Protein AF-A0A7C3LVV5-F1 (afdb_monomer)

pLDDT: mean 93.07, std 5.3, range [71.19, 98.31]

Foldseek 3Di:
DADPCFVVQQVQLVQWDWDDDDVQWIWIQRSVPRDIKIWGDDPPAPFIAIPDPQQVPDDPVDNGGSGSRRSNVVQVVLVVVQKGKDKDRAPVVLVVVVFDWHDHDNSIIIGIDGHD

Structure (mmCIF, N/CA/C/O backbone):
data_AF-A0A7C3LVV5-F1
#
_entry.id   AF-A0A7C3LVV5-F1
#
loop_
_atom_site.group_PDB
_atom_site.id
_atom_site.type_symbol
_atom_site.label_atom_id
_atom_site.label_alt_id
_atom_site.label_comp_id
_atom_site.label_asym_id
_atom_site.label_entity_id
_atom_site.label_seq_id
_atom_site.pdbx_PDB_ins_code
_atom_site.Cartn_x
_atom_site.Cartn_y
_atom_site.Cartn_z
_atom_site.occupancy
_atom_site.B_iso_or_equiv
_atom_site.auth_seq_id
_atom_site.auth_comp_id
_atom_site.auth_asym_id
_atom_site.auth_atom_id
_atom_site.pdbx_PDB_model_num
ATOM 1 N N . MET A 1 1 ? 14.161 0.789 -7.998 1.00 71.19 1 MET A N 1
ATOM 2 C CA . MET A 1 1 ? 13.506 2.087 -8.274 1.00 71.19 1 MET A CA 1
ATOM 3 C C . MET A 1 1 ? 13.139 2.725 -6.939 1.00 71.19 1 MET A C 1
ATOM 5 O O . MET A 1 1 ? 12.947 1.982 -5.988 1.00 71.19 1 MET A O 1
ATOM 9 N N . ILE A 1 2 ? 13.098 4.058 -6.837 1.00 85.69 2 ILE A N 1
ATOM 10 C CA . ILE A 1 2 ? 12.712 4.767 -5.602 1.00 85.69 2 ILE A CA 1
ATOM 11 C C . ILE A 1 2 ? 11.511 5.664 -5.909 1.00 85.69 2 ILE A C 1
ATOM 13 O O . ILE A 1 2 ? 11.544 6.429 -6.874 1.00 85.69 2 ILE A O 1
ATOM 17 N N . ILE A 1 3 ? 10.461 5.582 -5.093 1.00 87.31 3 ILE A N 1
ATOM 18 C CA . ILE A 1 3 ? 9.281 6.444 -5.184 1.00 87.31 3 ILE A CA 1
ATOM 19 C C . ILE A 1 3 ? 9.558 7.737 -4.424 1.00 87.31 3 ILE A C 1
ATOM 21 O O . ILE A 1 3 ? 9.570 7.766 -3.198 1.00 87.31 3 ILE A O 1
ATOM 25 N N . ARG A 1 4 ? 9.730 8.835 -5.165 1.00 86.38 4 ARG A N 1
ATOM 26 C CA . ARG A 1 4 ? 9.942 10.166 -4.571 1.00 86.38 4 ARG A CA 1
ATOM 27 C C . ARG A 1 4 ? 8.638 10.840 -4.131 1.00 86.38 4 ARG A C 1
ATOM 29 O O . ARG A 1 4 ? 8.631 11.585 -3.161 1.00 86.38 4 ARG A O 1
ATOM 36 N N . ASN A 1 5 ? 7.519 10.550 -4.804 1.00 93.25 5 ASN A N 1
ATOM 37 C CA . ASN A 1 5 ? 6.207 11.133 -4.501 1.00 93.25 5 ASN A CA 1
ATOM 38 C C . ASN A 1 5 ? 5.274 10.133 -3.790 1.00 93.25 5 ASN A C 1
ATOM 40 O O . ASN A 1 5 ? 4.239 9.733 -4.325 1.00 93.25 5 ASN A O 1
ATOM 44 N N . ALA A 1 6 ? 5.637 9.714 -2.573 1.00 95.12 6 ALA A N 1
ATOM 45 C CA . ALA A 1 6 ? 4.855 8.736 -1.808 1.00 95.12 6 ALA A CA 1
ATOM 46 C C . ALA A 1 6 ? 3.418 9.213 -1.510 1.00 95.12 6 ALA A C 1
ATOM 48 O O . ALA A 1 6 ? 2.485 8.410 -1.509 1.00 95.12 6 ALA A O 1
ATOM 49 N N . LYS A 1 7 ? 3.214 10.525 -1.311 1.00 95.94 7 LYS A N 1
ATOM 50 C CA . LYS A 1 7 ? 1.881 11.103 -1.076 1.00 95.94 7 LYS A CA 1
ATOM 51 C C . LYS A 1 7 ? 0.994 11.048 -2.318 1.00 95.94 7 LYS A C 1
ATOM 53 O O . LYS A 1 7 ? -0.180 10.723 -2.187 1.00 95.94 7 LYS A O 1
ATOM 58 N N . GLY A 1 8 ? 1.543 11.282 -3.510 1.00 95.75 8 GLY A N 1
ATOM 59 C CA . GLY A 1 8 ? 0.809 11.102 -4.766 1.00 95.75 8 GLY A CA 1
ATOM 60 C C . GLY A 1 8 ? 0.379 9.650 -4.985 1.00 95.75 8 GLY A C 1
ATOM 61 O O . GLY A 1 8 ? -0.766 9.386 -5.351 1.00 95.75 8 GLY A O 1
ATOM 62 N N . VAL A 1 9 ? 1.256 8.689 -4.673 1.00 95.06 9 VAL A N 1
ATOM 63 C CA . VAL A 1 9 ? 0.912 7.259 -4.739 1.00 95.06 9 VAL A CA 1
ATOM 64 C C . VAL A 1 9 ? -0.184 6.907 -3.727 1.00 95.06 9 VAL A C 1
ATOM 66 O O . VAL A 1 9 ? -1.131 6.206 -4.082 1.00 95.06 9 VAL A O 1
ATOM 69 N N . GLN A 1 10 ? -0.109 7.437 -2.500 1.00 96.69 10 GLN A N 1
ATOM 70 C CA . GLN A 1 10 ? -1.163 7.286 -1.491 1.00 96.69 10 GLN A CA 1
ATOM 71 C C . GLN A 1 10 ? -2.495 7.892 -1.957 1.00 96.69 10 GLN A C 1
ATOM 73 O O . GLN A 1 10 ? -3.539 7.267 -1.790 1.00 96.69 10 GLN A O 1
ATOM 78 N N . ALA A 1 11 ? -2.478 9.086 -2.554 1.00 96.50 11 ALA A N 1
ATOM 79 C CA . ALA A 1 11 ? -3.685 9.726 -3.072 1.00 96.50 11 ALA A CA 1
ATOM 80 C C . ALA A 1 11 ? -4.360 8.856 -4.141 1.00 96.50 11 ALA A C 1
ATOM 82 O O . ALA A 1 11 ? -5.565 8.627 -4.068 1.00 96.50 11 ALA A O 1
ATOM 83 N N . LYS A 1 12 ? -3.578 8.285 -5.067 1.00 95.69 12 LYS A N 1
ATOM 84 C CA . LYS A 1 12 ? -4.086 7.331 -6.062 1.00 95.69 12 LYS A CA 1
ATOM 85 C C . LYS A 1 12 ? -4.649 6.061 -5.414 1.00 95.69 12 LYS A C 1
ATOM 87 O O . LYS A 1 12 ? -5.717 5.601 -5.807 1.00 95.69 12 LYS A O 1
ATOM 92 N N . ALA A 1 13 ? -3.965 5.530 -4.397 1.00 96.69 13 ALA A N 1
ATOM 93 C CA . ALA A 1 13 ? -4.397 4.340 -3.665 1.00 96.69 13 ALA A CA 1
ATOM 94 C C . ALA A 1 13 ? -5.774 4.512 -3.004 1.00 96.69 13 ALA A C 1
ATOM 96 O O . ALA A 1 13 ? -6.542 3.559 -2.935 1.00 96.69 13 ALA A O 1
ATOM 97 N N . ASN A 1 14 ? -6.113 5.728 -2.562 1.00 95.19 14 ASN A N 1
ATOM 98 C CA . ASN A 1 14 ? -7.400 6.015 -1.923 1.00 95.19 14 ASN A CA 1
ATOM 99 C C . ASN A 1 14 ? -8.610 5.792 -2.842 1.00 95.19 14 ASN A C 1
ATOM 101 O O . ASN A 1 14 ? -9.706 5.593 -2.329 1.00 95.19 14 ASN A O 1
ATOM 105 N N . GLY A 1 15 ? -8.423 5.846 -4.163 1.00 96.00 15 GLY A N 1
ATOM 106 C CA . GLY A 1 15 ? -9.484 5.588 -5.137 1.00 96.00 15 GLY A CA 1
ATOM 107 C C . GLY A 1 15 ? -9.636 4.113 -5.514 1.00 96.00 15 GLY A C 1
ATOM 108 O O . GLY A 1 15 ? -10.482 3.788 -6.337 1.00 96.00 15 GLY A O 1
ATOM 109 N N . HIS A 1 16 ? -8.800 3.213 -4.996 1.00 97.88 16 HIS A N 1
ATOM 110 C CA . HIS A 1 16 ? -8.864 1.791 -5.330 1.00 97.88 16 HIS A CA 1
ATOM 111 C C . HIS A 1 16 ? -9.796 1.035 -4.382 1.00 97.88 16 HIS A C 1
ATOM 113 O O . HIS A 1 16 ? -9.884 1.353 -3.196 1.00 97.88 16 HIS A O 1
ATOM 119 N N . GLN A 1 17 ? -10.452 -0.001 -4.900 1.00 98.06 17 GLN A N 1
ATOM 120 C CA . GLN A 1 17 ? -11.223 -0.944 -4.091 1.00 98.06 17 GLN A CA 1
ATOM 121 C C . GLN A 1 17 ? -10.417 -2.225 -3.911 1.00 98.06 17 GLN A C 1
ATOM 123 O O . GLN A 1 17 ? -9.755 -2.673 -4.846 1.00 98.06 17 GLN A O 1
ATOM 128 N N . VAL A 1 18 ? -10.459 -2.805 -2.713 1.00 98.31 18 VAL A N 1
ATOM 129 C CA . VAL A 1 18 ? -9.681 -3.997 -2.359 1.00 98.31 18 VAL A CA 1
ATOM 130 C C . VAL A 1 18 ? -10.620 -5.106 -1.916 1.00 98.31 18 VAL A C 1
ATOM 132 O O . VAL A 1 18 ? -11.512 -4.879 -1.100 1.00 98.31 18 VAL A O 1
ATOM 135 N N . ARG A 1 19 ? -10.379 -6.314 -2.423 1.00 97.31 19 ARG A N 1
ATOM 136 C CA . ARG A 1 19 ? -11.068 -7.543 -2.035 1.00 97.31 19 ARG A CA 1
ATOM 137 C C . ARG A 1 19 ? -10.039 -8.605 -1.655 1.00 97.31 19 ARG A C 1
ATOM 139 O O . ARG A 1 19 ? -9.099 -8.843 -2.409 1.00 97.31 19 ARG A O 1
ATOM 146 N N . LYS A 1 20 ? -10.210 -9.260 -0.503 1.00 97.31 20 LYS A N 1
ATOM 147 C CA . LYS A 1 20 ? -9.415 -10.446 -0.144 1.00 97.31 20 LYS A CA 1
ATOM 148 C C . LYS A 1 20 ? -9.893 -11.635 -0.983 1.00 97.31 20 LYS A C 1
ATOM 150 O O . LYS A 1 20 ? -11.095 -11.877 -1.045 1.00 97.31 20 LYS A O 1
ATOM 155 N N . VAL A 1 21 ? -8.965 -12.344 -1.623 1.00 96.62 21 VAL A N 1
ATOM 156 C CA . VAL A 1 21 ? -9.263 -13.536 -2.444 1.00 96.62 21 VAL A CA 1
ATOM 157 C C . VAL A 1 21 ? -8.861 -14.807 -1.712 1.00 96.62 21 VAL A C 1
ATOM 159 O O . VAL A 1 21 ? -9.634 -15.754 -1.638 1.00 96.62 21 VAL A O 1
ATOM 162 N N . ALA A 1 22 ? -7.660 -14.808 -1.143 1.00 95.38 22 ALA A N 1
ATOM 163 C CA . ALA A 1 22 ? -7.133 -15.893 -0.329 1.00 95.38 22 ALA A CA 1
ATOM 164 C C . ALA A 1 22 ? -6.247 -15.302 0.769 1.00 95.38 22 ALA A C 1
ATOM 166 O O . ALA A 1 22 ? -6.082 -14.080 0.865 1.00 95.38 22 ALA A O 1
ATOM 167 N N . ASP A 1 23 ? -5.686 -16.146 1.630 1.00 93.38 23 ASP A N 1
ATOM 168 C CA . ASP A 1 23 ? -4.752 -15.636 2.622 1.00 93.38 23 ASP A CA 1
ATOM 169 C C . ASP A 1 23 ? -3.484 -15.084 1.962 1.00 93.38 23 ASP A C 1
ATOM 171 O O . ASP A 1 23 ? -2.956 -15.665 1.019 1.00 93.38 23 ASP A O 1
ATOM 175 N N . GLY A 1 24 ? -3.078 -13.880 2.370 1.00 94.69 24 GLY A N 1
ATOM 176 C CA . GLY A 1 24 ? -1.990 -13.142 1.721 1.00 94.69 24 GLY A CA 1
ATOM 177 C C . GLY A 1 24 ? -2.260 -12.643 0.290 1.00 94.69 24 GLY A C 1
ATOM 178 O O . GLY A 1 24 ? -1.406 -11.943 -0.250 1.00 94.69 24 GLY A O 1
ATOM 179 N N . VAL A 1 25 ? -3.422 -12.923 -0.319 1.00 96.75 25 VAL A N 1
ATOM 180 C CA . VAL A 1 25 ? -3.727 -12.578 -1.722 1.00 96.75 25 VAL A CA 1
ATOM 181 C C . VAL A 1 25 ? -4.962 -11.687 -1.836 1.00 96.75 25 VAL A C 1
ATOM 183 O O . VAL A 1 25 ? -6.050 -12.008 -1.348 1.00 96.75 25 VAL A O 1
ATOM 186 N N . TYR A 1 26 ? -4.803 -10.577 -2.553 1.00 98.12 26 TYR A N 1
ATOM 187 C CA . TYR A 1 26 ? -5.809 -9.534 -2.707 1.00 98.12 26 TYR A CA 1
ATOM 188 C C . TYR A 1 26 ? -5.991 -9.162 -4.172 1.00 98.12 26 TYR A C 1
ATOM 190 O O . TYR A 1 26 ? -5.037 -9.098 -4.946 1.00 98.12 26 TYR A O 1
ATOM 198 N N . GLU A 1 27 ? -7.222 -8.839 -4.532 1.00 98.25 27 GLU A N 1
ATOM 199 C CA . GLU A 1 27 ? -7.548 -8.160 -5.775 1.00 98.25 27 GLU A CA 1
ATOM 200 C C . GLU A 1 27 ? -7.785 -6.685 -5.508 1.00 98.25 27 GLU A C 1
ATOM 202 O O . GLU A 1 27 ? -8.457 -6.297 -4.550 1.00 98.25 27 GLU A O 1
ATOM 207 N N . VAL A 1 28 ? -7.236 -5.859 -6.388 1.00 98.06 28 VAL A N 1
ATOM 208 C CA . VAL A 1 28 ? -7.361 -4.413 -6.340 1.00 98.06 28 VAL A CA 1
ATOM 209 C C . VAL A 1 28 ? -7.986 -3.936 -7.637 1.00 98.06 28 VAL A C 1
ATOM 211 O O . VAL A 1 28 ? -7.378 -4.038 -8.703 1.00 98.06 28 VAL A O 1
ATOM 214 N N . ILE A 1 29 ? -9.191 -3.384 -7.542 1.00 98.00 29 ILE A N 1
ATOM 215 C CA . ILE A 1 29 ? -9.872 -2.733 -8.659 1.00 98.00 29 ILE A CA 1
ATOM 216 C C . ILE A 1 29 ? -9.369 -1.292 -8.718 1.00 98.00 29 ILE A C 1
ATOM 218 O O . ILE A 1 29 ? -9.550 -0.500 -7.785 1.00 98.00 29 ILE A O 1
ATOM 222 N N . SER A 1 30 ? -8.693 -0.946 -9.811 1.00 96.25 30 SER A N 1
ATOM 223 C CA . SER A 1 30 ? -8.106 0.377 -9.982 1.00 96.25 30 SER A CA 1
ATOM 224 C C . SER A 1 30 ? -9.184 1.416 -10.261 1.00 96.25 30 SER A C 1
ATOM 226 O O . SER A 1 30 ? -9.751 1.441 -11.347 1.00 96.25 30 SER A O 1
ATOM 228 N N . GLY A 1 31 ? -9.416 2.339 -9.328 1.00 94.00 31 GLY A N 1
ATOM 229 C CA . GLY A 1 31 ? -10.355 3.450 -9.539 1.00 94.00 31 GLY A CA 1
ATOM 230 C C . GLY A 1 31 ? -10.038 4.377 -10.717 1.00 94.00 31 GLY A C 1
ATOM 231 O O . GLY A 1 31 ? -10.886 5.173 -11.092 1.00 94.00 31 GLY A O 1
ATOM 232 N N . THR A 1 32 ? -8.841 4.299 -11.313 1.00 91.19 32 THR A N 1
ATOM 233 C CA . THR A 1 32 ? -8.504 5.082 -12.514 1.00 91.19 32 THR A CA 1
ATOM 234 C C . THR A 1 32 ? -8.924 4.382 -13.807 1.00 91.19 32 THR A C 1
ATOM 236 O O . THR A 1 32 ? -9.359 5.048 -14.736 1.00 91.19 32 THR A O 1
ATOM 239 N N . SER A 1 33 ? -8.749 3.061 -13.902 1.00 93.25 33 SER A N 1
ATOM 240 C CA . SER A 1 33 ? -8.910 2.318 -15.164 1.00 93.25 33 SER A CA 1
ATOM 241 C C . SER A 1 33 ? -9.980 1.228 -15.129 1.00 93.25 33 SER A C 1
ATOM 243 O O . SER A 1 33 ? -10.236 0.611 -16.157 1.00 93.25 33 SER A O 1
ATOM 245 N N . GLY A 1 34 ? -10.540 0.915 -13.960 1.00 94.44 34 GLY A N 1
ATOM 246 C CA . GLY A 1 34 ? -11.431 -0.229 -13.746 1.00 94.44 34 GLY A CA 1
ATOM 247 C C . GLY A 1 34 ? -10.742 -1.598 -13.817 1.00 94.44 34 GLY A C 1
ATOM 248 O O . GLY A 1 34 ? -11.373 -2.611 -13.531 1.00 94.44 34 GLY A O 1
ATOM 249 N N . ARG A 1 35 ? -9.449 -1.663 -14.170 1.00 96.75 35 ARG A N 1
ATOM 250 C CA . ARG A 1 35 ? -8.705 -2.927 -14.270 1.00 96.75 35 ARG A CA 1
ATOM 251 C C . ARG A 1 35 ? -8.478 -3.547 -12.896 1.00 96.75 35 ARG A C 1
ATOM 253 O O . ARG A 1 35 ? -8.242 -2.835 -11.917 1.00 96.75 35 ARG A O 1
ATOM 260 N N . VAL A 1 36 ? -8.484 -4.875 -12.860 1.00 97.50 36 VAL A N 1
ATOM 261 C CA . VAL A 1 36 ? -8.197 -5.665 -11.662 1.00 97.50 36 VAL A CA 1
ATOM 262 C C . VAL A 1 36 ? -6.724 -6.055 -11.652 1.00 97.50 36 VAL A C 1
ATOM 264 O O . VAL A 1 36 ? -6.198 -6.567 -12.638 1.00 97.50 36 VAL A O 1
ATOM 267 N N . TYR A 1 37 ? -6.064 -5.812 -10.526 1.00 97.62 37 TYR A N 1
ATOM 268 C CA . TYR A 1 37 ? -4.681 -6.200 -10.278 1.00 97.62 37 TYR A CA 1
ATOM 269 C C . TYR A 1 37 ? -4.618 -7.142 -9.085 1.00 97.62 37 TYR A C 1
ATOM 271 O O . TYR A 1 37 ? -5.326 -6.946 -8.099 1.00 97.62 37 TYR A O 1
ATOM 279 N N . ARG A 1 38 ? -3.741 -8.141 -9.154 1.00 97.50 38 ARG A N 1
ATOM 280 C CA . ARG A 1 38 ? -3.499 -9.072 -8.053 1.00 97.50 38 ARG A CA 1
ATOM 281 C C . ARG A 1 38 ? -2.309 -8.582 -7.241 1.00 97.50 38 ARG A C 1
ATOM 283 O O . ARG A 1 38 ? -1.270 -8.239 -7.806 1.00 97.50 38 ARG A O 1
ATOM 290 N N . VAL A 1 39 ? -2.480 -8.539 -5.927 1.00 97.25 39 VAL A N 1
ATOM 291 C CA . VAL A 1 39 ? -1.463 -8.171 -4.944 1.00 97.25 39 VAL A CA 1
ATOM 292 C C . VAL A 1 39 ? -1.245 -9.346 -4.005 1.00 97.25 39 VAL A C 1
ATOM 294 O O . VAL A 1 39 ? -2.202 -9.896 -3.464 1.00 97.25 39 VAL A O 1
ATOM 297 N N . GLU A 1 40 ? 0.013 -9.709 -3.794 1.00 95.88 40 GLU A N 1
ATOM 298 C CA . GLU A 1 40 ? 0.402 -10.815 -2.917 1.00 95.88 40 GLU A CA 1
ATOM 299 C C . GLU A 1 40 ? 1.372 -10.302 -1.863 1.00 95.88 40 GLU A C 1
ATOM 301 O O . GLU A 1 40 ? 2.390 -9.691 -2.200 1.00 95.88 40 GLU A O 1
ATOM 306 N N . LEU A 1 41 ? 1.058 -10.523 -0.589 1.00 94.44 41 LEU A N 1
ATOM 307 C CA . LEU A 1 41 ? 1.976 -10.221 0.502 1.00 94.44 41 LEU A CA 1
ATOM 308 C C . LEU A 1 41 ? 3.204 -11.126 0.388 1.00 94.44 41 LEU A C 1
ATOM 310 O O . LEU A 1 41 ? 3.087 -12.311 0.087 1.00 94.44 41 LEU A O 1
ATOM 314 N N . VAL A 1 42 ? 4.388 -10.564 0.616 1.00 87.94 42 VAL A N 1
ATOM 315 C CA . VAL A 1 42 ? 5.626 -11.342 0.587 1.00 87.94 42 VAL A CA 1
ATOM 316 C C . VAL A 1 42 ? 5.914 -11.844 2.000 1.00 87.94 42 VAL A C 1
ATOM 318 O O . VAL A 1 42 ? 6.140 -11.038 2.902 1.00 87.94 42 VAL A O 1
ATOM 321 N N . GLU A 1 43 ? 5.907 -13.163 2.193 1.00 81.12 43 GLU A N 1
ATOM 322 C CA . GLU A 1 43 ? 6.157 -13.783 3.500 1.00 81.12 43 GLU A CA 1
ATOM 323 C C . GLU A 1 43 ? 7.485 -13.329 4.120 1.00 81.12 43 GLU A C 1
ATOM 325 O O . GLU A 1 43 ? 8.489 -13.124 3.433 1.00 81.12 43 GLU A O 1
ATOM 330 N N . GLY A 1 44 ? 7.478 -13.120 5.440 1.00 77.56 44 GLY A N 1
ATOM 331 C CA . GLY A 1 44 ? 8.641 -12.628 6.186 1.00 77.56 44 GLY A CA 1
ATOM 332 C C . GLY A 1 44 ? 9.021 -11.169 5.897 1.00 77.56 44 GLY A C 1
ATOM 333 O O . GLY A 1 44 ? 9.979 -10.661 6.479 1.00 77.56 44 GLY A O 1
ATOM 334 N N . MET A 1 45 ? 8.282 -10.462 5.033 1.00 77.50 45 MET A N 1
ATOM 335 C CA . MET A 1 45 ? 8.534 -9.065 4.691 1.00 77.50 45 MET A CA 1
ATOM 336 C C . MET A 1 45 ? 7.315 -8.183 4.958 1.00 77.50 45 MET A C 1
ATOM 338 O O . MET A 1 45 ? 6.166 -8.583 4.836 1.00 77.50 45 MET A O 1
ATOM 342 N N . ASN A 1 46 ? 7.570 -6.905 5.229 1.00 84.50 46 ASN A N 1
ATOM 343 C CA . ASN A 1 46 ? 6.516 -5.897 5.369 1.00 84.50 46 ASN A CA 1
ATOM 344 C C . ASN A 1 46 ? 5.944 -5.407 4.021 1.00 84.50 46 ASN A C 1
ATOM 346 O O . ASN A 1 46 ? 5.267 -4.385 4.002 1.00 84.50 46 ASN A O 1
ATOM 350 N N . GLY A 1 47 ? 6.254 -6.060 2.897 1.00 88.69 47 GLY A N 1
ATOM 351 C CA . GLY A 1 47 ? 5.887 -5.596 1.556 1.00 88.69 47 GLY A CA 1
ATOM 352 C C . GLY A 1 47 ? 5.034 -6.598 0.786 1.00 88.69 47 GLY A C 1
ATOM 353 O O . GLY A 1 47 ? 4.766 -7.703 1.247 1.00 88.69 47 GLY A O 1
ATOM 354 N N . ALA A 1 48 ? 4.630 -6.207 -0.417 1.00 93.25 48 ALA A N 1
ATOM 355 C CA . ALA A 1 48 ? 3.809 -7.025 -1.301 1.00 93.25 48 ALA A CA 1
ATOM 356 C C . ALA A 1 48 ? 4.297 -6.901 -2.747 1.00 93.25 48 ALA A C 1
ATOM 358 O O . ALA A 1 48 ? 4.937 -5.912 -3.098 1.00 93.25 48 ALA A O 1
ATOM 359 N N . THR A 1 49 ? 3.986 -7.871 -3.596 1.00 94.19 49 THR A N 1
ATOM 360 C CA . THR A 1 49 ? 4.134 -7.757 -5.051 1.00 94.19 49 THR A CA 1
ATOM 361 C C . THR A 1 49 ? 2.786 -7.437 -5.699 1.00 94.19 49 THR A C 1
ATOM 363 O O . THR A 1 49 ? 1.740 -7.565 -5.066 1.00 94.19 49 THR A O 1
ATOM 366 N N . CYS A 1 50 ? 2.797 -6.971 -6.946 1.00 95.06 50 CYS A N 1
ATOM 367 C CA . CYS A 1 50 ? 1.595 -6.581 -7.678 1.00 95.06 50 CYS A CA 1
ATOM 36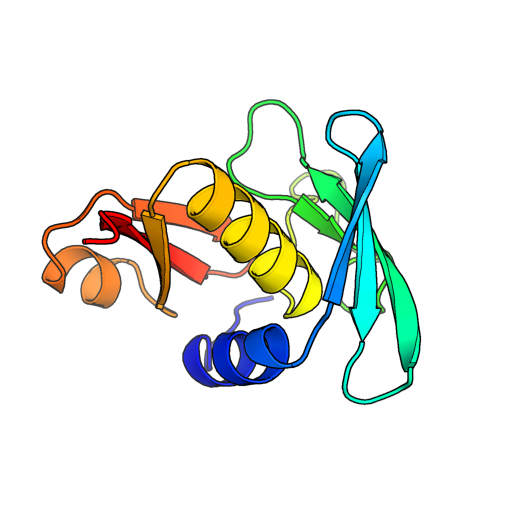8 C C . CYS A 1 50 ? 1.751 -6.903 -9.163 1.00 95.06 50 CYS A C 1
ATOM 370 O O . CYS A 1 50 ? 2.810 -6.655 -9.727 1.00 95.06 50 CYS A O 1
ATOM 372 N N . THR A 1 51 ? 0.689 -7.349 -9.830 1.00 95.75 51 THR A N 1
ATOM 373 C CA . THR A 1 51 ? 0.711 -7.677 -11.271 1.00 95.75 51 THR A CA 1
ATOM 374 C C . THR A 1 51 ? 0.693 -6.465 -12.208 1.00 95.75 51 THR A C 1
ATOM 376 O O . THR A 1 51 ? 0.583 -6.618 -13.419 1.00 95.75 51 THR A O 1
ATOM 379 N N . CYS A 1 52 ? 0.780 -5.239 -11.687 1.00 92.94 52 CYS A N 1
ATOM 380 C CA . CYS A 1 52 ? 0.892 -4.050 -12.534 1.00 92.94 52 CYS A CA 1
ATOM 381 C C . CYS A 1 52 ? 2.310 -3.922 -13.101 1.00 92.94 52 CYS A C 1
ATOM 383 O O . CYS A 1 52 ? 3.248 -4.467 -12.527 1.00 92.94 52 CYS A O 1
ATOM 385 N N . ASP A 1 53 ? 2.497 -3.116 -14.148 1.00 90.19 53 ASP A N 1
ATOM 386 C CA . ASP A 1 53 ? 3.808 -2.893 -14.792 1.00 90.19 53 ASP A CA 1
ATOM 387 C C . ASP A 1 53 ? 4.923 -2.506 -13.819 1.00 90.19 53 ASP A C 1
ATOM 389 O O . ASP A 1 53 ? 6.090 -2.831 -14.024 1.00 90.19 53 ASP A O 1
ATOM 393 N N . TRP A 1 54 ? 4.557 -1.863 -12.711 1.00 84.69 54 TRP A N 1
ATOM 394 C CA . TRP A 1 54 ? 5.506 -1.457 -11.686 1.00 84.69 54 TRP A CA 1
ATOM 395 C C . TRP A 1 54 ? 5.956 -2.597 -10.759 1.00 84.69 54 TRP A C 1
ATOM 397 O O . TRP A 1 54 ? 7.042 -2.534 -10.177 1.00 84.69 54 TRP A O 1
ATOM 407 N N . GLY A 1 55 ? 5.106 -3.608 -10.575 1.00 84.94 55 GLY A N 1
ATOM 408 C CA . GLY A 1 55 ? 5.312 -4.721 -9.650 1.00 84.94 55 GLY A CA 1
ATOM 409 C C . GLY A 1 55 ? 5.588 -6.068 -10.324 1.00 84.94 55 GLY A C 1
ATOM 410 O O . GLY A 1 55 ? 6.162 -6.939 -9.676 1.00 84.94 55 GLY A O 1
ATOM 411 N N . GLN A 1 56 ? 5.239 -6.247 -11.601 1.00 88.19 56 GLN A N 1
ATOM 412 C CA . GLN A 1 56 ? 5.400 -7.534 -12.284 1.00 88.19 56 GLN A CA 1
ATOM 413 C C . GLN A 1 56 ? 6.868 -7.846 -12.621 1.00 88.19 56 GLN A C 1
ATOM 415 O O . GLN A 1 56 ? 7.275 -9.002 -12.600 1.00 88.19 56 GLN A O 1
ATOM 420 N N . TRP A 1 57 ? 7.698 -6.819 -12.833 1.00 86.56 57 TRP A N 1
ATOM 421 C CA . TRP A 1 57 ? 9.104 -6.961 -13.240 1.00 86.56 57 TRP A CA 1
ATOM 422 C C . TRP A 1 57 ? 10.102 -6.778 -12.084 1.00 86.56 57 TRP A C 1
ATOM 424 O O . TRP A 1 57 ? 11.158 -6.165 -12.246 1.00 86.56 57 TRP A O 1
ATOM 434 N N . ARG A 1 58 ? 9.767 -7.249 -10.875 1.00 84.56 58 ARG A N 1
ATOM 435 C CA . ARG A 1 58 ? 10.640 -7.079 -9.697 1.00 84.56 58 ARG A CA 1
ATOM 436 C C . ARG A 1 58 ? 11.740 -8.141 -9.656 1.00 84.56 58 ARG A C 1
ATOM 438 O O . ARG A 1 58 ? 11.469 -9.309 -9.930 1.00 84.56 58 ARG A O 1
ATOM 445 N N . PRO A 1 59 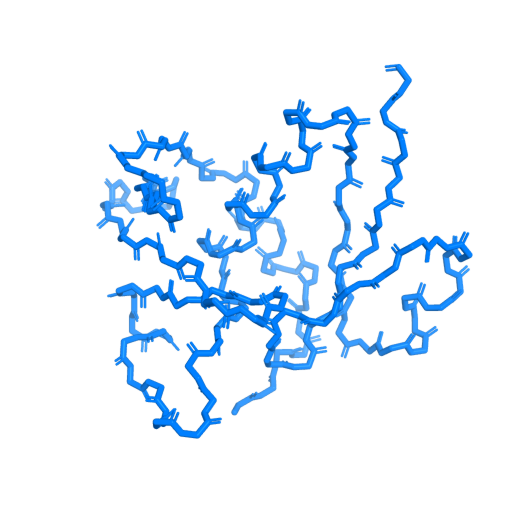? 12.977 -7.767 -9.283 1.00 82.62 59 PRO A N 1
ATOM 446 C CA . PRO A 1 59 ? 14.068 -8.725 -9.184 1.00 82.62 59 PRO A CA 1
ATOM 447 C C . PRO A 1 59 ? 13.806 -9.728 -8.054 1.00 82.62 59 PRO A C 1
ATOM 449 O O . PRO A 1 59 ? 13.249 -9.373 -7.017 1.00 82.62 59 PRO A O 1
ATOM 452 N N . ILE A 1 60 ? 14.288 -10.963 -8.217 1.00 79.56 60 ILE A N 1
ATOM 453 C CA . ILE A 1 60 ? 14.081 -12.062 -7.253 1.00 79.56 60 ILE A CA 1
ATOM 454 C C . ILE A 1 60 ? 14.525 -11.674 -5.832 1.00 79.56 60 ILE A C 1
ATOM 456 O O . ILE A 1 60 ? 13.847 -11.997 -4.863 1.00 79.56 60 ILE A O 1
ATOM 460 N N . ARG A 1 61 ? 15.621 -10.912 -5.714 1.00 84.06 61 ARG A N 1
ATOM 461 C CA . ARG A 1 61 ? 16.175 -10.443 -4.431 1.00 84.06 61 ARG A CA 1
ATOM 462 C C . ARG A 1 61 ? 15.286 -9.459 -3.658 1.00 84.06 61 ARG A C 1
ATOM 464 O O . ARG A 1 61 ? 15.478 -9.302 -2.461 1.00 84.06 61 ARG A O 1
ATOM 471 N N . ASP A 1 62 ? 14.372 -8.753 -4.329 1.00 85.19 62 ASP A N 1
ATOM 472 C CA . ASP A 1 62 ? 13.417 -7.846 -3.683 1.00 85.19 62 ASP A CA 1
ATOM 473 C C . ASP A 1 62 ? 12.133 -7.748 -4.514 1.00 85.19 62 ASP A C 1
ATOM 475 O O . ASP A 1 62 ? 12.010 -6.933 -5.435 1.00 85.19 62 ASP A O 1
ATOM 479 N N . ARG A 1 63 ? 11.162 -8.593 -4.161 1.00 88.56 63 ARG A N 1
ATOM 480 C CA . ARG A 1 63 ? 9.858 -8.666 -4.831 1.00 88.56 63 ARG A CA 1
ATOM 481 C C . ARG A 1 63 ? 8.858 -7.616 -4.348 1.00 88.56 63 ARG A C 1
ATOM 483 O O . ARG A 1 63 ? 7.783 -7.498 -4.936 1.00 88.56 63 ARG A O 1
ATOM 490 N N . ARG A 1 64 ? 9.187 -6.854 -3.301 1.00 92.06 64 ARG A N 1
ATOM 491 C CA . ARG A 1 64 ? 8.285 -5.845 -2.731 1.00 92.06 64 ARG A CA 1
ATOM 492 C C . ARG A 1 64 ? 8.088 -4.724 -3.738 1.00 92.06 64 ARG A C 1
ATOM 494 O O . ARG A 1 64 ? 9.070 -4.303 -4.325 1.00 92.06 64 ARG A O 1
ATOM 501 N N . SER A 1 65 ? 6.885 -4.200 -3.912 1.00 93.56 65 SER A N 1
ATOM 502 C CA . SER A 1 65 ? 6.539 -3.036 -4.730 1.00 93.56 65 SER A CA 1
ATOM 503 C C . SER A 1 65 ? 5.699 -2.093 -3.880 1.00 93.56 65 SER A C 1
ATOM 505 O O . SER A 1 65 ? 4.758 -2.532 -3.236 1.00 93.56 65 SER A O 1
ATOM 507 N N . ALA A 1 66 ? 5.986 -0.796 -3.895 1.00 94.69 66 ALA A N 1
ATOM 508 C CA . ALA A 1 66 ? 5.170 0.201 -3.202 1.00 94.69 66 ALA A CA 1
ATOM 509 C C . ALA A 1 66 ? 4.285 0.999 -4.172 1.00 94.69 66 ALA A C 1
ATOM 511 O O . ALA A 1 66 ? 4.081 2.202 -4.010 1.00 94.69 66 ALA A O 1
ATOM 512 N N . CYS A 1 67 ? 3.758 0.338 -5.208 1.00 95.25 67 CYS A N 1
ATOM 513 C CA . CYS A 1 67 ? 2.776 0.938 -6.109 1.00 95.25 67 CYS A CA 1
ATOM 514 C C . CYS A 1 67 ? 1.442 1.241 -5.396 1.00 95.25 67 CYS A C 1
ATOM 516 O O . CYS A 1 67 ? 1.162 0.737 -4.306 1.00 95.25 67 CYS A O 1
ATOM 518 N N . SER A 1 68 ? 0.568 2.026 -6.036 1.00 96.75 68 SER A N 1
ATOM 519 C CA . SER A 1 68 ? -0.710 2.434 -5.433 1.00 96.75 68 SER A CA 1
ATOM 520 C C . SER A 1 68 ? -1.628 1.258 -5.080 1.00 96.75 68 SER A C 1
ATOM 522 O O . SER A 1 68 ? -2.360 1.350 -4.099 1.00 96.75 68 SER A O 1
ATOM 524 N N . HIS A 1 69 ? -1.569 0.139 -5.811 1.00 97.06 69 HIS A N 1
ATOM 525 C CA . HIS A 1 69 ? -2.355 -1.057 -5.488 1.00 97.06 69 HIS A CA 1
ATOM 526 C C . HIS A 1 69 ? -1.873 -1.731 -4.195 1.00 97.06 69 HIS A C 1
ATOM 528 O O . HIS A 1 69 ? -2.688 -2.088 -3.350 1.00 97.06 69 HIS A O 1
ATOM 534 N N . VAL A 1 70 ? -0.555 -1.827 -3.988 1.00 96.69 70 VAL A N 1
ATOM 535 C CA . VAL A 1 70 ? 0.013 -2.357 -2.738 1.00 96.69 70 VAL A CA 1
ATOM 536 C C . VAL A 1 70 ? -0.321 -1.450 -1.555 1.00 96.69 70 VAL A C 1
ATOM 538 O O . VAL A 1 70 ? -0.735 -1.936 -0.503 1.00 96.69 70 VAL A O 1
ATOM 541 N N . LEU A 1 71 ? -0.223 -0.126 -1.722 1.00 96.75 71 LEU A N 1
ATOM 542 C CA . LEU A 1 71 ? -0.637 0.812 -0.671 1.00 96.75 71 LEU A CA 1
ATOM 543 C C . LEU A 1 71 ? -2.126 0.670 -0.326 1.00 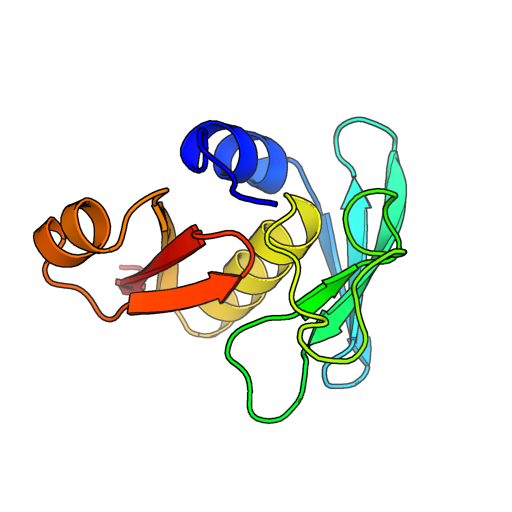96.75 71 LEU A C 1
ATOM 545 O O . LEU A 1 71 ? -2.480 0.771 0.848 1.00 96.75 71 LEU A O 1
ATOM 549 N N . ALA A 1 72 ? -2.989 0.420 -1.317 1.00 97.75 72 ALA A N 1
ATOM 550 C CA . ALA A 1 72 ? -4.411 0.183 -1.081 1.00 97.75 72 ALA A CA 1
ATOM 551 C C . ALA A 1 72 ? -4.639 -1.075 -0.227 1.00 97.75 72 ALA A C 1
ATOM 553 O O . ALA A 1 72 ? -5.421 -1.027 0.721 1.00 97.75 72 ALA A O 1
ATOM 554 N N . VAL A 1 73 ? -3.901 -2.161 -0.485 1.00 97.56 73 VAL A N 1
ATOM 555 C CA . VAL A 1 73 ? -3.954 -3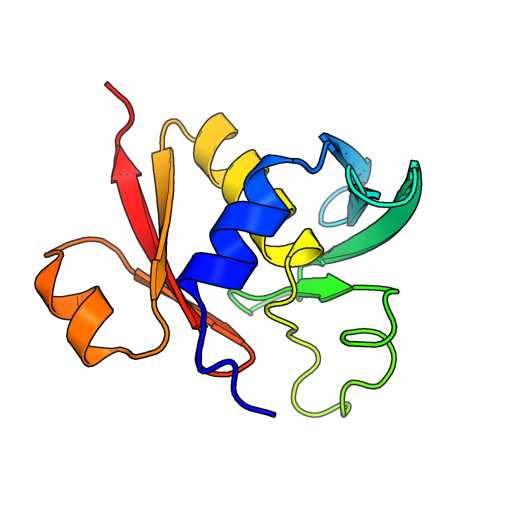.384 0.336 1.00 97.56 73 VAL A CA 1
ATOM 556 C C . VAL A 1 73 ? -3.471 -3.133 1.761 1.00 97.56 73 VAL A C 1
ATOM 558 O O . VAL A 1 73 ? -4.162 -3.497 2.707 1.00 97.56 73 VAL A O 1
ATOM 561 N N . HIS A 1 74 ? -2.338 -2.451 1.953 1.00 97.00 74 HIS A N 1
ATOM 562 C CA . HIS A 1 74 ? -1.878 -2.112 3.305 1.00 97.00 74 HIS A CA 1
ATOM 563 C C . HIS A 1 74 ? -2.871 -1.226 4.058 1.00 97.00 74 HIS A C 1
ATOM 565 O O . HIS A 1 74 ? -3.037 -1.380 5.266 1.00 97.00 74 HIS A O 1
ATOM 571 N N . ARG A 1 75 ? -3.547 -0.309 3.360 1.00 96.62 75 ARG A N 1
ATOM 572 C CA . ARG A 1 75 ? -4.620 0.490 3.949 1.00 96.62 75 ARG A CA 1
ATOM 573 C C . ARG A 1 75 ? -5.805 -0.383 4.352 1.00 96.62 75 ARG A C 1
ATOM 575 O O . ARG A 1 75 ? -6.271 -0.229 5.473 1.00 96.62 75 ARG A O 1
ATOM 582 N N . TYR A 1 76 ? -6.265 -1.274 3.476 1.00 96.81 76 TYR A N 1
ATOM 583 C CA . TYR A 1 76 ? -7.351 -2.215 3.762 1.00 96.81 76 TYR A CA 1
ATOM 584 C C . TYR A 1 76 ? -7.044 -3.068 5.004 1.00 96.81 76 TYR A C 1
ATOM 586 O O . TYR A 1 76 ? -7.848 -3.129 5.930 1.00 96.81 76 TYR A O 1
ATOM 594 N N . LEU A 1 77 ? -5.839 -3.638 5.069 1.00 95.62 77 LEU A N 1
ATOM 595 C CA . LEU A 1 77 ? -5.364 -4.417 6.214 1.00 95.62 77 LEU A CA 1
ATOM 596 C C . LEU A 1 77 ? -5.341 -3.596 7.503 1.00 95.62 77 LEU A C 1
ATOM 598 O O . LEU A 1 77 ? -5.937 -3.987 8.501 1.00 95.62 77 LEU A O 1
ATOM 602 N N . ALA A 1 78 ? -4.706 -2.424 7.465 1.00 95.25 78 ALA A N 1
ATOM 603 C CA . ALA A 1 78 ? -4.626 -1.553 8.627 1.00 95.25 78 ALA A CA 1
ATOM 604 C C . ALA A 1 78 ? -6.015 -1.127 9.117 1.00 95.25 78 ALA A C 1
ATOM 606 O O . ALA A 1 78 ? -6.243 -1.087 10.319 1.00 95.25 78 ALA A O 1
ATOM 607 N N . GLN A 1 79 ? -6.948 -0.835 8.207 1.00 95.50 79 GLN A N 1
ATOM 608 C CA . GLN A 1 79 ? -8.321 -0.477 8.560 1.00 95.50 79 GLN A CA 1
ATOM 609 C C . GLN A 1 79 ? -9.040 -1.615 9.288 1.00 95.50 79 GLN A C 1
ATOM 611 O O . GLN A 1 79 ? -9.681 -1.351 10.302 1.00 95.50 79 GLN A O 1
ATOM 616 N N . ASN A 1 80 ? -8.877 -2.859 8.831 1.00 94.50 80 ASN A N 1
ATOM 617 C CA . ASN A 1 80 ? -9.439 -4.034 9.503 1.00 94.50 80 ASN A CA 1
ATOM 618 C C . ASN A 1 80 ? -8.849 -4.250 10.907 1.00 94.50 80 ASN A C 1
ATOM 620 O O . ASN A 1 80 ? -9.516 -4.800 11.776 1.00 94.50 80 ASN A O 1
ATOM 624 N N . GLU A 1 81 ? -7.624 -3.779 11.147 1.00 94.38 81 GLU A N 1
ATOM 625 C CA . GLU A 1 81 ? -6.964 -3.797 12.458 1.00 94.38 81 GLU A CA 1
ATOM 626 C C . GLU A 1 81 ? -7.255 -2.540 13.308 1.00 94.38 81 GLU A C 1
ATOM 628 O O . GLU A 1 81 ? -6.690 -2.373 14.388 1.00 94.38 81 GLU A O 1
ATOM 633 N N . GLY A 1 82 ? -8.109 -1.620 12.844 1.00 96.19 82 GLY A N 1
ATOM 634 C CA . GLY A 1 82 ? -8.424 -0.385 13.570 1.00 96.19 82 GLY A CA 1
ATOM 635 C C . GLY A 1 82 ? -7.343 0.698 13.462 1.00 96.19 82 GLY A C 1
ATOM 636 O O . GLY A 1 82 ? -7.179 1.519 14.365 1.00 96.19 82 GLY A O 1
ATOM 637 N N . TYR A 1 83 ? -6.598 0.734 12.358 1.00 96.81 83 TYR A N 1
ATOM 638 C CA . TYR A 1 83 ? -5.556 1.719 12.066 1.00 96.81 83 TYR A CA 1
ATOM 639 C C . TYR A 1 83 ? -5.810 2.487 10.760 1.00 96.81 83 TYR A C 1
ATOM 641 O O . TYR A 1 83 ? -6.503 2.061 9.838 1.00 96.81 83 TYR A O 1
ATOM 649 N N . ARG A 1 84 ? -5.178 3.656 10.656 1.00 95.50 84 ARG A N 1
ATOM 650 C CA . ARG A 1 84 ? -5.018 4.449 9.435 1.00 95.50 84 ARG A CA 1
ATOM 651 C C . ARG A 1 84 ? -3.537 4.537 9.089 1.00 95.50 84 ARG A C 1
ATOM 653 O O . ARG A 1 84 ? -2.708 4.782 9.967 1.00 95.50 84 ARG A O 1
ATOM 660 N N . VAL A 1 85 ? -3.216 4.393 7.806 1.00 96.19 85 VAL A N 1
ATOM 661 C CA . VAL A 1 85 ? -1.839 4.464 7.299 1.00 96.1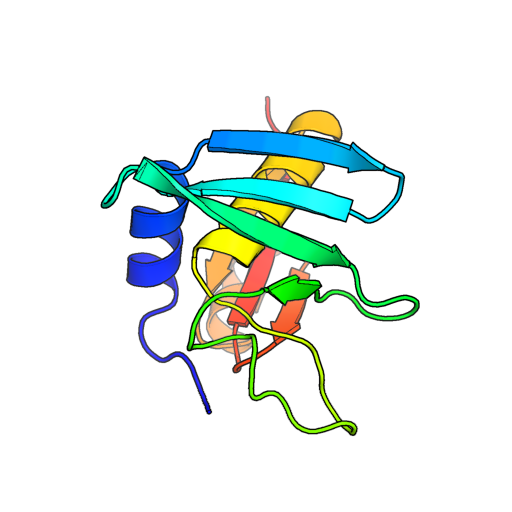9 85 VAL A CA 1
ATOM 662 C C . VAL A 1 85 ? -1.567 5.760 6.549 1.00 96.19 85 VAL A C 1
ATOM 664 O O . VAL A 1 85 ? -2.435 6.295 5.861 1.00 96.19 85 VAL A O 1
ATOM 667 N N . SER A 1 86 ? -0.325 6.227 6.649 1.00 97.06 86 SER A N 1
ATOM 668 C CA . SER A 1 86 ? 0.220 7.321 5.842 1.00 97.06 86 SER A CA 1
ATOM 669 C C . SER A 1 86 ? 1.561 6.906 5.255 1.00 97.06 86 SER A C 1
ATOM 671 O O . SER A 1 86 ? 2.411 6.405 5.985 1.00 97.06 86 SER A O 1
ATOM 673 N N . ALA A 1 87 ? 1.756 7.146 3.961 1.00 97.19 87 ALA A N 1
ATOM 674 C CA . ALA A 1 87 ? 2.981 6.833 3.238 1.00 97.19 87 ALA A CA 1
ATOM 675 C C . ALA A 1 87 ? 3.958 8.013 3.238 1.00 97.19 87 ALA A C 1
ATOM 677 O O . ALA A 1 87 ? 3.549 9.174 3.146 1.00 97.19 87 ALA A O 1
ATOM 678 N N . TRP A 1 88 ? 5.248 7.711 3.311 1.00 96.44 88 TRP A N 1
ATOM 679 C CA . TRP A 1 88 ? 6.350 8.669 3.348 1.00 96.44 88 TRP A CA 1
ATOM 680 C C . TRP A 1 88 ? 7.453 8.208 2.400 1.00 96.44 88 TRP A C 1
ATOM 682 O O . TRP A 1 88 ? 7.702 7.010 2.290 1.00 96.44 88 TRP A O 1
ATOM 692 N N . GLY A 1 89 ? 8.087 9.155 1.703 1.00 94.06 89 GLY A N 1
ATOM 693 C CA . GLY A 1 89 ? 9.184 8.876 0.765 1.00 94.06 89 GLY A CA 1
ATOM 694 C C . GLY A 1 89 ? 10.566 8.841 1.422 1.00 94.06 89 GLY A C 1
ATOM 695 O O . GLY A 1 89 ? 11.561 8.661 0.728 1.00 94.06 89 GLY A O 1
ATOM 696 N N . SER A 1 90 ? 10.637 9.0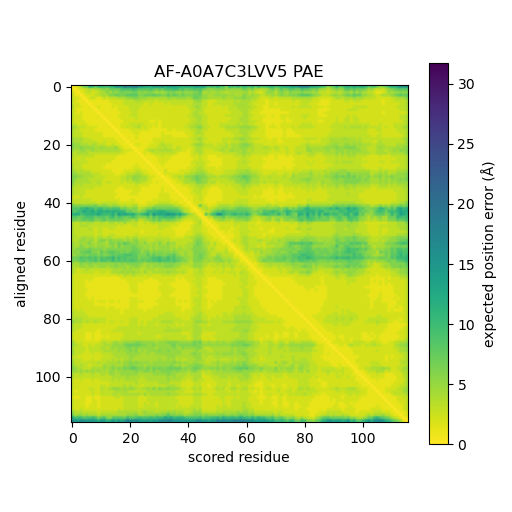56 2.740 1.00 91.00 90 SER A N 1
ATOM 697 C CA . SER A 1 90 ? 11.870 8.990 3.519 1.00 91.00 90 SER A CA 1
ATOM 698 C C . SER A 1 90 ? 11.592 8.431 4.926 1.00 91.00 90 SER A C 1
ATOM 700 O O . SER A 1 90 ? 10.532 8.711 5.506 1.00 91.00 90 SER A O 1
ATOM 702 N N . PRO A 1 91 ? 12.525 7.656 5.511 1.00 90.00 91 PRO A N 1
ATOM 703 C CA . PRO A 1 91 ? 12.452 7.253 6.914 1.00 90.00 91 PRO A CA 1
ATOM 704 C C . PRO A 1 91 ? 12.452 8.440 7.884 1.00 90.00 91 PRO A C 1
ATOM 706 O O . PRO A 1 91 ? 11.778 8.387 8.908 1.00 90.00 91 PRO A O 1
ATOM 709 N N . GLN A 1 92 ? 13.168 9.521 7.559 1.00 91.94 92 GLN A N 1
ATOM 710 C CA . GLN A 1 92 ? 13.277 10.711 8.405 1.00 91.94 92 GLN A CA 1
ATOM 711 C C . GLN A 1 92 ? 11.916 11.398 8.584 1.00 91.94 92 GLN A C 1
ATOM 713 O O . GLN A 1 92 ? 11.534 11.724 9.708 1.00 91.94 92 GLN A O 1
ATOM 718 N N . ASP A 1 93 ? 11.144 11.562 7.507 1.00 91.62 93 ASP A N 1
ATOM 719 C CA . ASP A 1 93 ? 9.811 12.171 7.590 1.00 91.62 93 ASP A CA 1
ATOM 720 C C . ASP A 1 93 ? 8.797 11.260 8.287 1.00 91.62 93 ASP A C 1
ATOM 722 O O . ASP A 1 93 ? 7.931 11.739 9.024 1.00 91.62 93 ASP A O 1
ATOM 726 N N . ALA A 1 94 ? 8.928 9.943 8.099 1.00 93.69 94 ALA A N 1
ATOM 727 C CA . ALA A 1 94 ? 8.129 8.961 8.823 1.00 93.69 94 ALA A CA 1
ATOM 728 C C . ALA A 1 94 ? 8.416 8.995 10.335 1.00 93.69 94 ALA A C 1
ATOM 730 O O . ALA A 1 94 ? 7.479 8.964 11.135 1.00 93.69 94 ALA A O 1
ATOM 731 N N . ALA A 1 95 ? 9.688 9.108 10.734 1.00 93.00 95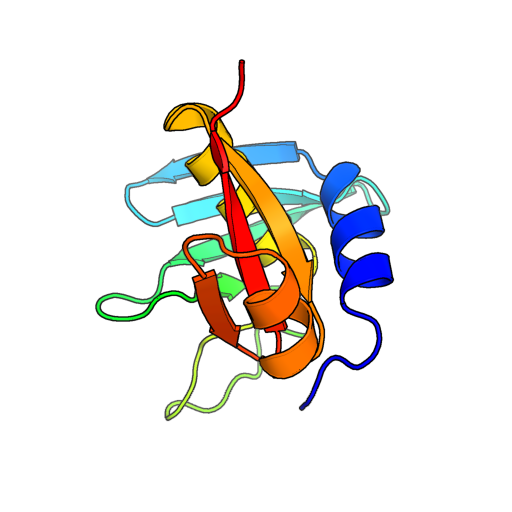 ALA A N 1
ATOM 732 C CA . ALA A 1 95 ? 10.111 9.131 12.134 1.00 93.00 95 ALA A CA 1
ATOM 733 C C . ALA A 1 95 ? 9.543 10.335 12.904 1.00 93.00 95 ALA A C 1
ATOM 735 O O . ALA A 1 95 ? 9.101 10.180 14.042 1.00 93.00 95 ALA A O 1
ATOM 736 N N . ARG A 1 96 ? 9.441 11.504 12.255 1.00 94.69 96 ARG A N 1
ATOM 737 C CA . ARG A 1 96 ? 8.820 12.722 12.821 1.00 94.69 96 ARG A CA 1
ATOM 738 C C . ARG A 1 96 ? 7.353 12.545 13.220 1.00 94.69 96 ARG A C 1
ATOM 740 O O . ARG A 1 96 ? 6.804 13.382 13.924 1.00 94.69 96 ARG A O 1
ATOM 747 N N . GLN A 1 97 ? 6.688 11.483 12.762 1.00 94.06 97 GLN A N 1
ATOM 748 C CA . GLN A 1 97 ? 5.305 11.204 13.144 1.00 94.06 97 GLN A CA 1
ATOM 749 C C . GLN A 1 97 ? 5.178 10.543 14.520 1.00 94.06 97 GLN A C 1
ATOM 751 O O . GLN A 1 97 ? 4.053 10.444 15.006 1.00 94.06 97 GLN A O 1
ATOM 756 N N . HIS A 1 98 ? 6.283 10.067 15.115 1.00 91.94 98 HIS A N 1
ATOM 757 C CA . HIS A 1 98 ? 6.305 9.347 16.395 1.00 91.94 98 HIS A CA 1
ATOM 758 C C . HIS A 1 98 ? 5.304 8.178 16.433 1.00 91.94 98 HIS A C 1
ATOM 760 O O . HIS A 1 98 ? 4.519 8.017 17.365 1.00 91.94 98 HIS A O 1
ATOM 766 N N . ARG A 1 99 ? 5.290 7.377 15.361 1.00 93.00 99 ARG A N 1
ATOM 767 C CA . ARG A 1 99 ? 4.359 6.258 15.152 1.00 93.00 99 ARG A CA 1
ATOM 768 C C . ARG A 1 99 ? 5.105 4.993 14.765 1.00 93.00 99 ARG A C 1
ATOM 770 O O . ARG A 1 99 ? 6.191 5.060 14.192 1.00 93.00 99 ARG A O 1
ATOM 777 N N . ILE A 1 100 ? 4.458 3.847 14.987 1.00 93.06 100 ILE A N 1
ATOM 778 C CA . ILE A 1 100 ? 4.889 2.572 14.404 1.00 93.06 100 ILE A CA 1
ATOM 779 C C . ILE A 1 100 ? 5.019 2.770 12.896 1.00 93.06 100 ILE A C 1
ATOM 781 O O . ILE A 1 100 ? 4.104 3.301 12.253 1.00 93.06 100 ILE A O 1
ATOM 785 N N . SER A 1 101 ? 6.157 2.359 12.342 1.00 94.81 101 SER A N 1
ATOM 786 C CA . SER A 1 101 ? 6.436 2.483 10.919 1.00 94.81 101 SER A CA 1
ATOM 787 C C . SER A 1 101 ? 6.967 1.184 10.323 1.00 94.81 101 SER A C 1
ATOM 789 O O . SER A 1 101 ? 7.576 0.373 11.017 1.00 94.81 101 SER A O 1
ATOM 791 N N . ARG A 1 102 ? 6.680 0.949 9.040 1.00 94.62 102 ARG A N 1
ATOM 792 C CA . ARG A 1 102 ? 7.103 -0.250 8.303 1.00 94.62 102 ARG A CA 1
ATOM 793 C C . ARG A 1 102 ? 7.547 0.125 6.895 1.00 94.62 102 ARG A C 1
ATOM 795 O O . ARG A 1 102 ? 6.866 0.895 6.218 1.00 94.62 102 ARG A O 1
ATOM 802 N N . HIS A 1 103 ? 8.669 -0.431 6.447 1.00 94.12 103 HIS A N 1
ATOM 803 C CA . HIS A 1 103 ? 9.176 -0.225 5.092 1.00 94.12 103 HIS A CA 1
ATOM 804 C C . HIS A 1 103 ? 8.574 -1.255 4.132 1.00 94.12 103 HIS A C 1
ATOM 806 O O . HIS A 1 103 ? 8.795 -2.456 4.297 1.00 94.12 103 HIS A O 1
ATOM 812 N N . ILE A 1 104 ? 7.852 -0.786 3.115 1.00 93.75 104 ILE A N 1
ATOM 813 C CA . ILE A 1 104 ? 7.060 -1.656 2.229 1.00 93.75 104 ILE A CA 1
ATOM 814 C C . ILE A 1 104 ? 7.695 -1.873 0.847 1.00 93.75 104 ILE A C 1
ATOM 816 O O . ILE A 1 104 ? 7.191 -2.669 0.066 1.00 93.75 104 ILE A O 1
ATOM 820 N N . GLY A 1 105 ? 8.810 -1.194 0.549 1.00 92.12 105 GLY A N 1
ATOM 821 C CA . GLY A 1 105 ? 9.522 -1.272 -0.736 1.00 92.12 105 GLY A CA 1
ATOM 822 C C . GLY A 1 105 ? 9.686 0.102 -1.394 1.00 92.12 105 GLY A C 1
ATOM 823 O O . GLY A 1 105 ? 9.069 1.070 -0.971 1.00 92.12 105 GLY A O 1
ATOM 824 N N . ASP A 1 106 ? 10.556 0.204 -2.403 1.00 92.38 106 ASP A N 1
ATOM 825 C CA . ASP A 1 106 ? 10.788 1.428 -3.205 1.00 92.38 106 ASP A CA 1
ATOM 826 C C . ASP A 1 106 ? 11.090 2.718 -2.414 1.00 92.38 106 ASP A C 1
ATOM 828 O O . ASP A 1 106 ? 10.781 3.819 -2.871 1.00 92.38 106 ASP A O 1
ATOM 832 N N . GLY A 1 107 ? 11.687 2.605 -1.224 1.00 92.44 107 GLY A N 1
ATOM 833 C CA . GLY A 1 107 ? 11.928 3.748 -0.333 1.00 92.44 107 GLY A CA 1
ATOM 834 C C . GLY A 1 107 ? 10.675 4.272 0.380 1.00 92.44 107 GLY A C 1
ATOM 835 O O . GLY A 1 107 ? 10.742 5.298 1.051 1.00 92.44 107 GLY A O 1
ATOM 836 N N . VAL A 1 108 ? 9.533 3.588 0.251 1.00 95.50 108 VAL A N 1
ATOM 837 C CA . VAL A 1 108 ? 8.280 3.971 0.901 1.00 95.50 108 VAL A CA 1
ATOM 838 C C . VAL A 1 108 ? 8.190 3.369 2.298 1.00 95.50 108 VAL A C 1
ATOM 840 O O . VAL A 1 108 ? 8.302 2.155 2.501 1.00 95.50 108 VAL A O 1
ATOM 843 N N . VAL A 1 109 ? 7.898 4.243 3.258 1.00 96.31 109 VAL A N 1
ATOM 844 C CA . VAL A 1 109 ? 7.631 3.897 4.653 1.00 96.31 109 VAL A CA 1
ATOM 845 C C . VAL A 1 109 ? 6.179 4.225 4.982 1.00 96.31 109 VAL A C 1
ATOM 847 O O . VAL A 1 109 ? 5.708 5.331 4.722 1.00 96.31 109 VAL A O 1
ATOM 850 N N . LEU A 1 110 ? 5.459 3.275 5.575 1.00 96.88 110 LEU A N 1
ATOM 851 C CA . LEU A 1 110 ? 4.124 3.500 6.121 1.00 96.88 110 LEU A CA 1
ATOM 852 C C . LEU A 1 110 ? 4.213 3.792 7.612 1.00 96.88 110 LEU A C 1
ATOM 854 O O . LEU A 1 110 ? 4.865 3.047 8.331 1.00 96.88 110 LEU A O 1
ATOM 858 N N . THR A 1 111 ? 3.516 4.822 8.084 1.00 97.31 111 THR A N 1
ATOM 859 C CA . THR A 1 111 ? 3.252 5.056 9.514 1.00 97.31 111 THR A CA 1
ATOM 860 C C . THR A 1 111 ? 1.814 4.694 9.850 1.00 97.31 111 THR A C 1
ATOM 862 O O . THR A 1 111 ? 0.919 5.047 9.079 1.00 97.31 111 THR A O 1
ATOM 865 N N . TYR A 1 112 ? 1.588 4.098 11.017 1.00 96.38 112 TYR A N 1
ATOM 866 C CA . TYR A 1 112 ? 0.285 3.609 11.468 1.00 96.38 112 TYR A CA 1
ATOM 867 C C . TYR A 1 112 ? -0.228 4.463 12.634 1.00 96.38 112 TYR A C 1
ATOM 869 O O . TYR A 1 112 ? 0.488 4.708 13.603 1.00 96.38 112 TYR A O 1
ATOM 877 N N . ARG A 1 1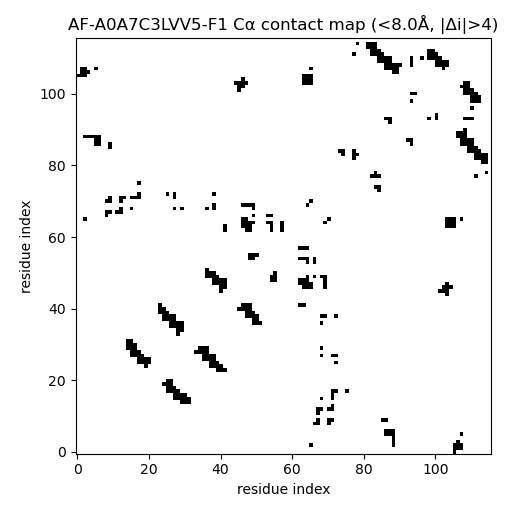13 ? -1.471 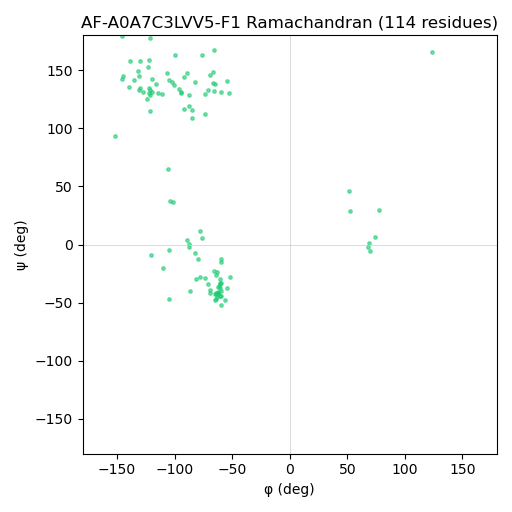4.942 12.542 1.00 96.06 113 ARG A N 1
ATOM 878 C CA . ARG A 1 113 ? -2.178 5.688 13.596 1.00 96.06 113 ARG A CA 1
ATOM 879 C C . ARG A 1 113 ? -3.452 4.934 13.953 1.00 96.06 113 ARG A C 1
ATOM 881 O O . ARG A 1 113 ? -4.189 4.583 13.042 1.00 96.06 113 ARG A O 1
ATOM 888 N N . ARG A 1 114 ? -3.742 4.726 15.238 1.00 94.56 114 ARG A N 1
ATOM 889 C CA . ARG A 1 114 ? -5.004 4.107 15.672 1.00 94.56 114 ARG A CA 1
ATOM 890 C C . ARG A 1 114 ? -6.197 4.947 15.194 1.00 94.56 114 ARG A C 1
ATOM 892 O O . ARG A 1 114 ? -6.165 6.176 15.304 1.00 94.56 114 ARG A O 1
ATOM 899 N N . ALA A 1 115 ? -7.185 4.298 14.588 1.00 87.69 115 ALA A N 1
ATOM 900 C CA . ALA A 1 115 ? -8.461 4.916 14.265 1.00 87.69 115 ALA A CA 1
ATOM 901 C C . ALA A 1 115 ? -9.227 5.128 15.580 1.00 87.69 115 ALA A C 1
ATOM 903 O O . ALA A 1 115 ? -9.208 4.250 16.441 1.00 87.69 115 ALA A O 1
ATOM 904 N N . ALA A 1 116 ? -9.783 6.328 15.751 1.00 75.12 116 ALA A N 1
ATOM 905 C CA . ALA A 1 116 ? -10.697 6.629 16.849 1.00 75.12 116 ALA A CA 1
ATOM 906 C C . ALA A 1 116 ? -12.045 5.949 16.603 1.00 75.12 116 ALA A C 1
ATOM 908 O O . ALA A 1 116 ? -12.398 5.825 15.404 1.00 75.12 116 ALA A O 1
#

Mean predicted aligned error: 3.34 Å

Radius of gyration: 13.07 Å; Cα contacts (8 Å, |Δi|>4): 238; chains: 1; bounding box: 28×29×32 Å

Sequence (116 aa):
MIIRNAKGVQAKANGHQVRKVADGVYEVISGTSGRVYRVELVEGMNGATCTCDWGQWRPIRDRRSACSHVLAVHRYLAQNEGYRVSAWGSPQDAARQHRISRHIGDGVVLTYRRAA

Secondary structure (DSSP, 8-state):
---S-HHHHHHHHTT-EEEEEETTEEEEE-TTT--EEEEEEPTTSS-EEESSHHHHT--TT-----SHHHHHHHHHHHHHTTEEEEEESSHHHHHTT-S-EEEEETTEEEEEEE--

Solvent-accessible surface area (backbone atoms only — not comparable to full-atom values): 6206 Å² total; per-residue (Å²): 124,72,45,78,58,25,57,61,36,46,59,58,14,71,52,41,46,76,44,81,76,49,90,62,30,31,39,30,37,33,62,87,76,70,49,77,34,50,33,36,57,39,86,100,50,74,21,19,28,30,67,45,88,84,21,60,78,46,53,88,93,54,47,41,23,61,47,33,63,40,50,30,48,55,40,52,53,32,45,78,73,45,26,44,68,47,58,22,45,36,68,70,69,40,55,76,66,78,46,62,66,48,62,24,28,35,58,29,26,36,31,51,42,76,56,130

Nearest PDB structures (foldseek):
  3t3t-assembly4_D  TM=4.437E-01  e=6.926E+00  Homo sapiens